Protein AF-A0A2T3ZAP6-F1 (afdb_monomer)

Nearest PDB structures (foldseek):
  1bx0-assembly1_A  TM=3.875E-01  e=1.297E+00  Spinacia oleracea
  1bx1-assembly1_A  TM=3.600E-01  e=1.385E+00  Spinacia oleracea
  2jgn-assembly2_B  TM=2.806E-01  e=5.518E-01  Homo sapiens

Structure (mmCIF, N/CA/C/O backbone):
data_AF-A0A2T3ZAP6-F1
#
_entry.id   AF-A0A2T3ZAP6-F1
#
loop_
_atom_site.group_PDB
_atom_site.id
_atom_site.type_symbol
_atom_site.label_atom_id
_atom_site.label_alt_id
_atom_site.label_comp_id
_atom_site.label_asym_id
_atom_site.label_entity_id
_atom_site.label_seq_id
_atom_site.pdbx_PDB_ins_code
_atom_site.Cartn_x
_atom_site.Cartn_y
_atom_site.Cartn_z
_atom_site.occupancy
_atom_site.B_iso_or_equiv
_atom_site.auth_seq_id
_atom_site.auth_comp_id
_atom_site.auth_asym_id
_atom_site.auth_atom_id
_atom_site.pdbx_PDB_model_num
ATOM 1 N N . MET A 1 1 ? -6.380 -21.967 -7.375 1.00 42.56 1 MET A N 1
ATOM 2 C CA . MET A 1 1 ? -5.233 -21.475 -6.579 1.00 42.56 1 MET A CA 1
ATOM 3 C C . MET A 1 1 ? -5.667 -20.201 -5.882 1.00 42.56 1 MET A C 1
ATOM 5 O O . MET A 1 1 ? -6.243 -19.358 -6.555 1.00 42.56 1 MET A O 1
ATOM 9 N N . LYS A 1 2 ? -5.440 -20.072 -4.569 1.00 54.34 2 LYS A N 1
ATOM 10 C CA . LYS A 1 2 ? -5.504 -18.763 -3.905 1.00 54.34 2 LYS A CA 1
ATOM 11 C C . LYS A 1 2 ? -4.181 -18.035 -4.169 1.00 54.34 2 LYS A C 1
ATOM 13 O O . LYS A 1 2 ? -3.149 -18.711 -4.181 1.00 54.34 2 LYS A O 1
ATOM 18 N N . PRO A 1 3 ? -4.192 -16.723 -4.438 1.00 62.53 3 PRO A N 1
ATOM 19 C CA . PRO A 1 3 ? -2.952 -15.976 -4.554 1.00 62.53 3 PRO A CA 1
ATOM 20 C C . PRO A 1 3 ? -2.243 -15.966 -3.192 1.00 62.53 3 PRO A C 1
ATOM 22 O O . PRO A 1 3 ? -2.894 -15.900 -2.154 1.00 62.53 3 PRO A O 1
ATOM 25 N N . GLU A 1 4 ? -0.912 -16.043 -3.198 1.00 71.25 4 GLU A N 1
ATOM 26 C CA . GLU A 1 4 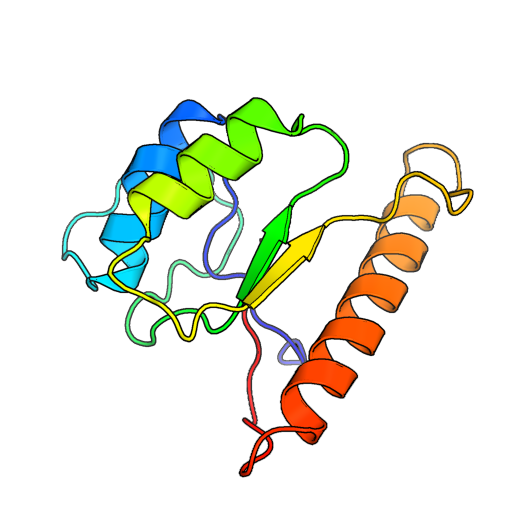? -0.096 -15.939 -1.973 1.00 71.25 4 GLU A CA 1
ATOM 27 C C . GLU A 1 4 ? -0.221 -14.560 -1.308 1.00 71.25 4 GLU A C 1
ATOM 29 O O . GLU A 1 4 ? 0.119 -14.389 -0.144 1.00 71.25 4 GLU A O 1
ATOM 34 N N . ILE A 1 5 ? -0.678 -13.568 -2.073 1.00 73.00 5 ILE A N 1
ATOM 35 C CA . ILE A 1 5 ? -0.829 -12.188 -1.647 1.00 73.00 5 ILE A CA 1
ATOM 36 C C . ILE A 1 5 ? -2.125 -11.639 -2.248 1.00 73.00 5 ILE A C 1
ATOM 38 O O . ILE A 1 5 ? -2.359 -11.776 -3.450 1.00 73.00 5 ILE A O 1
ATOM 42 N N . GLU A 1 6 ? -2.970 -11.033 -1.421 1.00 81.94 6 GLU A N 1
ATOM 43 C CA . GLU A 1 6 ? -4.296 -10.554 -1.813 1.00 81.94 6 GLU A CA 1
ATOM 44 C C . GLU A 1 6 ? -4.283 -9.038 -2.052 1.00 81.94 6 GLU A C 1
ATOM 46 O O . GLU A 1 6 ? -3.988 -8.261 -1.151 1.00 81.94 6 GLU A O 1
ATOM 51 N N . VAL A 1 7 ? -4.641 -8.592 -3.256 1.00 83.88 7 VAL A N 1
ATOM 52 C CA . VAL A 1 7 ? -4.938 -7.173 -3.514 1.00 83.88 7 VAL A CA 1
ATOM 53 C C . VAL A 1 7 ? -6.380 -6.920 -3.086 1.00 83.88 7 VAL A C 1
ATOM 55 O O . VAL A 1 7 ? -7.284 -7.512 -3.674 1.00 83.88 7 VAL A O 1
ATOM 58 N N . ILE A 1 8 ? -6.610 -6.061 -2.092 1.00 86.06 8 ILE A N 1
ATOM 59 C CA . ILE A 1 8 ? -7.976 -5.740 -1.634 1.00 86.06 8 ILE A CA 1
ATOM 60 C C . ILE A 1 8 ? -8.543 -4.497 -2.322 1.00 86.06 8 ILE A C 1
ATOM 62 O O . ILE A 1 8 ? -9.749 -4.434 -2.525 1.00 86.06 8 ILE A O 1
ATOM 66 N N . GLN A 1 9 ? -7.683 -3.555 -2.718 1.00 87.06 9 GLN A N 1
ATOM 67 C CA . GLN A 1 9 ? -8.070 -2.316 -3.385 1.00 87.06 9 GLN A CA 1
ATOM 68 C C . GLN A 1 9 ? -6.934 -1.823 -4.280 1.00 87.06 9 GLN A C 1
ATOM 70 O O . GLN A 1 9 ? -5.776 -1.836 -3.871 1.00 87.06 9 GLN A O 1
ATOM 75 N N . HIS A 1 10 ? -7.280 -1.341 -5.470 1.00 86.44 10 HIS A N 1
ATOM 76 C CA . HIS A 1 10 ? -6.394 -0.583 -6.348 1.00 86.44 10 HIS A CA 1
ATOM 77 C C . HIS A 1 10 ? -6.966 0.821 -6.558 1.00 86.44 10 HIS A C 1
ATOM 79 O O . HIS A 1 10 ? -8.158 0.961 -6.826 1.00 86.44 10 HIS A O 1
ATOM 85 N N . PHE A 1 11 ? -6.119 1.849 -6.504 1.00 83.94 11 PHE A N 1
ATOM 86 C CA . PHE A 1 11 ? -6.524 3.243 -6.713 1.00 83.94 11 PHE A CA 1
ATOM 87 C C . PHE A 1 11 ? -6.065 3.704 -8.095 1.00 83.94 11 PHE A C 1
ATOM 89 O O . PHE A 1 11 ? -4.868 3.699 -8.383 1.00 83.94 11 PHE A O 1
ATOM 96 N N . ALA A 1 12 ? -7.000 4.094 -8.961 1.00 76.00 12 ALA A N 1
ATOM 97 C CA . ALA A 1 12 ? -6.647 4.663 -10.259 1.00 76.00 12 ALA A CA 1
ATOM 98 C C . ALA A 1 12 ? -6.267 6.143 -10.118 1.00 76.00 12 ALA A C 1
ATOM 100 O O . ALA A 1 12 ? -5.317 6.600 -10.753 1.00 76.00 12 ALA A O 1
ATOM 101 N N . GLU A 1 13 ? -6.964 6.866 -9.238 1.00 81.94 13 GLU A N 1
ATOM 102 C CA . GLU A 1 13 ? -6.773 8.301 -9.022 1.00 81.94 13 GLU A CA 1
ATOM 103 C C . GLU A 1 13 ? -6.064 8.601 -7.681 1.00 81.94 13 GLU A C 1
ATOM 105 O O . GLU A 1 13 ? -6.453 8.063 -6.639 1.00 81.94 13 GLU A O 1
ATOM 110 N N . PRO A 1 14 ? -5.054 9.497 -7.637 1.00 80.44 14 PRO A N 1
ATOM 111 C CA . PRO A 1 14 ? -4.340 9.852 -6.407 1.00 80.44 14 PRO A CA 1
ATOM 112 C C . PRO A 1 14 ? -5.256 10.419 -5.327 1.00 80.44 14 PRO A C 1
ATOM 114 O O . PRO A 1 14 ? -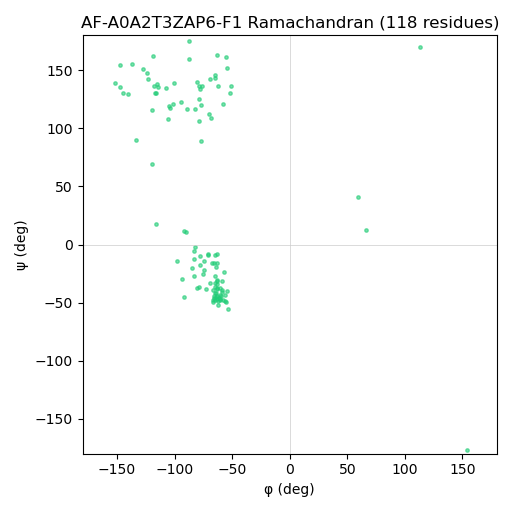5.109 10.099 -4.153 1.00 80.44 14 PRO A O 1
ATOM 117 N N . SER A 1 15 ? -6.226 11.247 -5.719 1.00 83.56 15 SER A N 1
ATOM 118 C CA . SER A 1 15 ? -7.184 11.852 -4.791 1.00 83.56 15 SER A CA 1
ATOM 119 C C . SER A 1 15 ? -8.053 10.805 -4.091 1.00 83.56 15 SER A C 1
ATOM 121 O O . SER A 1 15 ? -8.439 11.000 -2.938 1.00 83.56 15 SER A O 1
ATOM 123 N N . MET A 1 16 ? -8.324 9.677 -4.754 1.00 84.12 16 MET A N 1
ATOM 124 C CA . MET A 1 16 ? -9.057 8.563 -4.159 1.00 84.12 16 MET A CA 1
ATOM 125 C C . MET A 1 16 ? -8.199 7.831 -3.135 1.00 84.12 16 MET A C 1
ATOM 127 O O . MET A 1 16 ? -8.709 7.500 -2.069 1.00 84.12 16 MET A O 1
ATOM 131 N N . ALA A 1 17 ? -6.897 7.665 -3.389 1.00 85.44 17 ALA A N 1
ATOM 132 C CA . ALA A 1 17 ? -5.974 7.053 -2.435 1.00 85.44 17 ALA A CA 1
ATOM 133 C C . ALA A 1 17 ? -5.946 7.817 -1.095 1.00 85.44 17 ALA A C 1
ATOM 135 O O . ALA A 1 17 ? -6.133 7.204 -0.046 1.00 85.44 17 ALA A O 1
ATOM 136 N N . THR A 1 18 ? -5.826 9.150 -1.112 1.00 86.50 18 THR A N 1
ATOM 137 C CA . THR A 1 18 ? -5.808 9.976 0.116 1.00 86.50 18 THR A CA 1
ATOM 138 C C . THR A 1 18 ? -7.069 9.815 0.975 1.00 86.50 18 THR A C 1
ATOM 140 O O . THR A 1 18 ? -6.998 9.907 2.198 1.00 86.50 18 THR A O 1
ATOM 143 N N . ASN A 1 19 ? -8.225 9.558 0.358 1.00 86.94 19 ASN A N 1
ATOM 144 C CA . ASN A 1 19 ? -9.498 9.421 1.071 1.00 86.94 19 ASN A CA 1
ATOM 145 C C . ASN A 1 19 ? -9.809 7.970 1.458 1.00 86.94 19 ASN A C 1
ATOM 147 O O . ASN A 1 19 ? -10.235 7.693 2.578 1.00 86.94 19 ASN A O 1
ATOM 151 N N . GLN A 1 20 ? -9.612 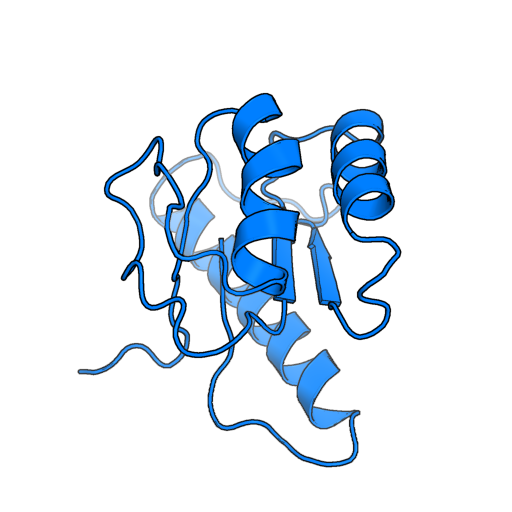7.033 0.532 1.00 87.56 20 GLN A N 1
ATOM 152 C CA . GLN A 1 20 ? -10.006 5.642 0.716 1.00 87.56 20 GLN A CA 1
ATOM 153 C C . GLN A 1 20 ? -9.014 4.867 1.579 1.00 87.56 20 GLN A C 1
ATOM 155 O O . GLN A 1 20 ? -9.454 4.036 2.365 1.00 87.56 20 GLN A O 1
ATOM 160 N N . ILE A 1 21 ? -7.703 5.124 1.480 1.00 88.94 21 ILE A N 1
ATOM 161 C CA . ILE A 1 21 ? -6.710 4.422 2.305 1.00 88.94 21 ILE A CA 1
ATOM 162 C C . ILE A 1 21 ? -7.054 4.531 3.803 1.00 88.94 21 ILE A C 1
ATOM 164 O O . ILE A 1 21 ? -7.196 3.488 4.448 1.00 88.94 21 ILE A O 1
ATOM 168 N N . PRO A 1 22 ? -7.233 5.733 4.388 1.00 89.00 22 PRO A N 1
ATOM 169 C CA . PRO A 1 22 ? -7.590 5.831 5.799 1.00 89.00 22 PRO A CA 1
ATOM 170 C C . PRO A 1 22 ? -8.972 5.237 6.110 1.00 89.00 22 PRO A C 1
ATOM 172 O O . PRO A 1 22 ? -9.134 4.647 7.176 1.00 89.00 22 PRO A O 1
ATOM 175 N N . ALA A 1 23 ? -9.949 5.323 5.200 1.00 88.75 23 ALA A N 1
ATOM 176 C CA . ALA A 1 23 ? -11.268 4.705 5.383 1.00 88.75 23 ALA A CA 1
ATOM 177 C C . ALA A 1 23 ? -11.191 3.164 5.442 1.00 88.75 23 ALA A C 1
ATOM 179 O O . ALA A 1 23 ? -11.796 2.535 6.312 1.00 88.75 23 ALA A O 1
ATOM 180 N N . ILE A 1 24 ? -10.378 2.553 4.573 1.00 88.44 24 ILE A N 1
ATOM 181 C CA . ILE A 1 24 ? -10.092 1.110 4.562 1.00 88.44 24 ILE A CA 1
ATOM 182 C C . ILE A 1 24 ? -9.421 0.692 5.872 1.00 88.44 24 ILE A C 1
ATOM 184 O O . ILE A 1 24 ? -9.836 -0.285 6.494 1.00 88.44 24 ILE A O 1
ATOM 188 N N . LEU A 1 25 ? -8.420 1.448 6.332 1.00 87.38 25 LEU A N 1
ATOM 189 C CA . LEU A 1 25 ? -7.717 1.162 7.587 1.00 87.38 25 LEU A CA 1
ATOM 190 C C . LEU A 1 25 ? -8.638 1.264 8.814 1.00 87.38 25 LEU A C 1
ATOM 192 O O . LEU A 1 25 ? -8.493 0.484 9.756 1.00 87.38 25 LEU A O 1
ATOM 196 N N . ARG A 1 26 ? -9.616 2.180 8.791 1.00 88.25 26 ARG A N 1
ATOM 197 C CA . ARG A 1 26 ? -10.651 2.322 9.833 1.00 88.25 26 ARG A CA 1
ATOM 198 C C . ARG A 1 26 ? -11.774 1.287 9.737 1.00 88.25 26 ARG A C 1
ATOM 200 O O . ARG A 1 26 ? -12.542 1.160 10.687 1.00 88.25 26 ARG A O 1
ATOM 207 N N . LYS A 1 27 ? -11.832 0.510 8.648 1.00 83.31 27 LYS A N 1
ATOM 208 C CA . LYS A 1 27 ? -12.925 -0.419 8.318 1.00 83.31 27 LYS A CA 1
ATOM 209 C C . LYS A 1 27 ? -14.277 0.285 8.180 1.00 83.31 27 LYS A C 1
ATOM 211 O O . LYS A 1 27 ? -15.302 -0.219 8.644 1.00 83.31 27 LYS A O 1
ATOM 216 N N . ASP A 1 28 ? -14.278 1.454 7.548 1.00 82.12 28 ASP A N 1
ATOM 217 C CA . ASP A 1 28 ? -15.507 2.202 7.310 1.00 82.12 28 ASP A CA 1
ATOM 218 C C . ASP A 1 28 ? -16.468 1.399 6.415 1.00 82.12 28 ASP A C 1
ATOM 220 O O . ASP A 1 28 ? -16.086 0.814 5.404 1.00 82.12 28 ASP A O 1
ATOM 224 N N . ALA A 1 29 ? -17.755 1.380 6.776 1.00 65.38 29 ALA A N 1
ATOM 225 C CA . ALA A 1 29 ? -18.762 0.527 6.134 1.00 65.38 29 ALA A CA 1
ATOM 226 C C . ALA A 1 29 ? -19.141 0.945 4.696 1.00 65.38 29 ALA A C 1
ATOM 228 O O . ALA A 1 29 ? -19.872 0.224 4.016 1.00 65.38 29 ALA A O 1
ATOM 229 N N . LYS A 1 30 ? -18.690 2.118 4.236 1.00 71.12 30 LYS A N 1
ATOM 230 C CA . LYS A 1 30 ? -18.948 2.651 2.893 1.00 71.12 30 LYS A CA 1
ATOM 231 C C . LYS A 1 30 ? -17.653 3.168 2.281 1.00 71.12 30 LYS A C 1
ATOM 233 O O . LYS A 1 30 ? -17.319 4.339 2.428 1.00 71.12 30 LYS A O 1
ATOM 238 N N . ILE A 1 31 ? -16.951 2.288 1.580 1.00 75.50 31 ILE A N 1
ATOM 239 C CA . ILE A 1 31 ? -15.810 2.653 0.743 1.00 75.50 31 ILE A CA 1
ATOM 240 C C . ILE A 1 31 ? -16.291 2.575 -0.704 1.00 75.50 31 ILE A C 1
ATOM 242 O O . ILE A 1 31 ? -16.557 1.491 -1.222 1.00 75.50 31 ILE A O 1
ATOM 246 N N . GLU A 1 32 ? -16.466 3.732 -1.340 1.00 75.25 32 GLU A N 1
ATOM 247 C CA . GLU A 1 32 ? -16.744 3.801 -2.775 1.00 75.25 32 GLU A CA 1
ATOM 248 C C . GLU A 1 32 ? -15.432 3.601 -3.530 1.00 75.25 32 GLU A C 1
ATOM 250 O O . GLU A 1 32 ? -14.576 4.485 -3.528 1.00 75.25 32 GLU A O 1
ATOM 255 N N . SER A 1 33 ? -15.268 2.422 -4.136 1.00 74.62 33 SER A N 1
ATOM 256 C CA . SER A 1 33 ? -14.111 2.118 -4.976 1.00 74.62 33 SER A CA 1
ATOM 257 C C . SER A 1 33 ? -14.246 2.787 -6.344 1.00 74.62 33 S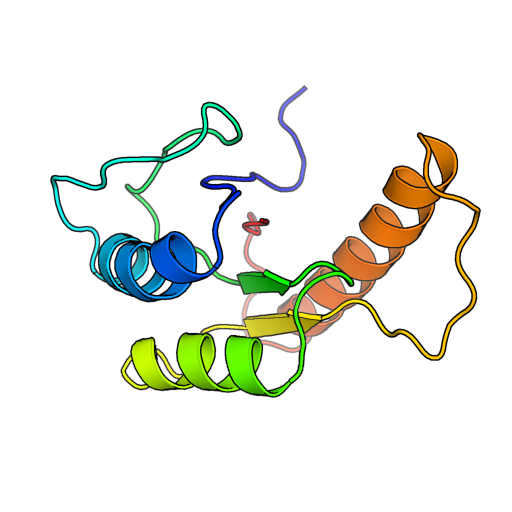ER A C 1
ATOM 259 O O . SER A 1 33 ? -15.295 2.718 -6.982 1.00 74.62 33 SER A O 1
ATOM 261 N N . ASP A 1 34 ? -13.156 3.381 -6.821 1.00 73.75 34 ASP A N 1
ATOM 262 C CA . ASP A 1 34 ? -12.998 3.911 -8.177 1.00 73.75 34 ASP A CA 1
ATOM 263 C C . ASP A 1 34 ? -12.601 2.821 -9.185 1.00 73.75 34 ASP A C 1
ATOM 265 O O . ASP A 1 34 ? -12.543 3.072 -10.390 1.00 73.75 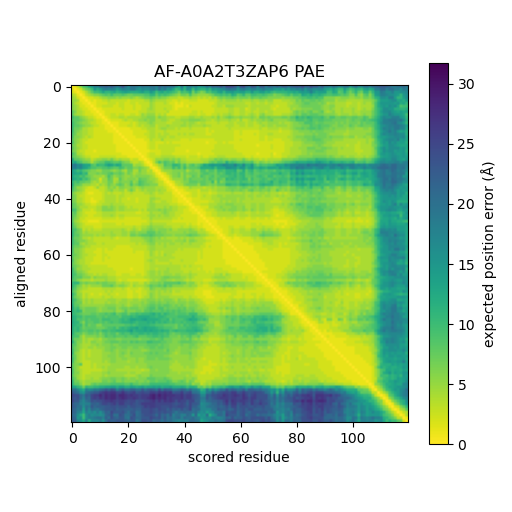34 ASP A O 1
ATOM 269 N N . THR A 1 35 ? -12.338 1.597 -8.714 1.00 76.69 35 THR A N 1
ATOM 270 C CA . THR A 1 35 ? -11.902 0.484 -9.559 1.00 76.69 35 THR A CA 1
ATOM 271 C C . THR A 1 35 ? -12.597 -0.834 -9.212 1.00 76.69 35 THR A C 1
ATOM 273 O O . THR A 1 35 ? -13.039 -1.075 -8.091 1.00 76.69 35 THR A O 1
ATOM 276 N N . PHE A 1 36 ? -12.662 -1.735 -10.193 1.00 77.25 36 PHE A N 1
ATOM 277 C CA . PHE A 1 36 ? -13.065 -3.132 -9.979 1.00 77.25 36 PHE A CA 1
ATOM 278 C C . PHE A 1 36 ? -11.861 -4.049 -9.702 1.00 77.25 36 PHE A C 1
ATOM 280 O O . PHE A 1 36 ? -11.980 -5.270 -9.785 1.00 77.25 36 PHE A O 1
ATOM 287 N N . MET A 1 37 ? -10.679 -3.474 -9.457 1.00 79.44 37 MET A N 1
ATOM 288 C CA . MET A 1 37 ? -9.443 -4.218 -9.239 1.00 79.44 37 MET A CA 1
ATOM 289 C C . MET A 1 37 ? -9.215 -4.422 -7.739 1.00 79.44 37 MET A C 1
ATOM 291 O O . MET A 1 37 ? -9.116 -3.465 -6.977 1.00 79.44 37 MET A O 1
ATOM 295 N N . GLY A 1 38 ? -9.092 -5.687 -7.339 1.00 82.50 38 GLY A N 1
ATOM 296 C CA . GLY A 1 38 ? -8.975 -6.100 -5.942 1.00 82.50 38 GLY A CA 1
ATOM 297 C C . GLY A 1 38 ? -10.191 -6.901 -5.478 1.00 82.50 38 GLY A C 1
ATOM 298 O O . GLY A 1 38 ? -11.179 -7.031 -6.200 1.00 82.50 38 GLY A O 1
ATOM 299 N N . THR A 1 39 ? -10.102 -7.503 -4.295 1.00 84.25 39 THR A N 1
ATOM 300 C CA . THR A 1 39 ? -11.179 -8.339 -3.743 1.00 84.25 39 THR A CA 1
ATOM 301 C C . THR A 1 39 ? -12.254 -7.541 -3.012 1.00 84.25 39 THR A C 1
ATOM 303 O O . THR A 1 39 ? -13.360 -8.051 -2.840 1.00 84.25 39 THR A O 1
ATOM 306 N N . GLY A 1 40 ? -11.956 -6.312 -2.576 1.00 84.88 40 GLY A N 1
ATOM 307 C CA . GLY A 1 40 ? -12.846 -5.507 -1.739 1.00 84.88 40 GLY A CA 1
ATOM 308 C C . GLY A 1 40 ? -13.081 -6.088 -0.339 1.00 84.88 40 GLY A C 1
ATOM 309 O O . GLY A 1 40 ? -14.001 -5.654 0.353 1.00 84.88 40 GLY A O 1
ATOM 310 N N . ASP A 1 41 ? -12.294 -7.083 0.091 1.00 84.44 41 ASP A N 1
ATOM 311 C CA . ASP A 1 41 ? -12.391 -7.650 1.439 1.00 84.44 41 ASP A CA 1
ATOM 312 C C . ASP A 1 41 ? -11.726 -6.721 2.467 1.00 84.44 41 ASP A C 1
ATOM 314 O O . ASP A 1 41 ? -10.546 -6.850 2.789 1.00 84.44 41 ASP A O 1
ATOM 318 N N . TYR A 1 42 ? -12.510 -5.788 3.011 1.00 85.94 42 TYR A N 1
ATOM 319 C CA . TYR A 1 42 ? -12.079 -4.868 4.073 1.00 85.94 42 TYR A CA 1
ATOM 320 C C . TYR A 1 42 ? -12.323 -5.405 5.491 1.00 85.94 42 TYR A C 1
ATOM 322 O O . TYR A 1 42 ? -12.204 -4.670 6.473 1.00 85.94 42 TYR A O 1
ATOM 330 N N . THR A 1 43 ? -12.676 -6.689 5.643 1.00 82.31 43 THR A N 1
ATOM 331 C CA . THR A 1 43 ? -12.904 -7.280 6.976 1.00 82.31 43 THR A CA 1
ATOM 332 C C . THR A 1 43 ? -11.619 -7.317 7.812 1.00 82.31 43 THR A C 1
ATOM 334 O O . THR A 1 43 ? -11.650 -7.232 9.051 1.00 82.31 43 THR A O 1
ATOM 337 N N . ARG A 1 44 ? -10.468 -7.374 7.133 1.00 81.69 44 ARG A N 1
ATOM 338 C CA . ARG A 1 44 ? -9.115 -7.345 7.692 1.00 81.69 44 ARG A CA 1
ATOM 339 C C . ARG A 1 44 ? -8.389 -6.078 7.222 1.00 81.69 44 ARG A C 1
ATOM 341 O O . ARG A 1 44 ? -8.518 -5.716 6.056 1.00 81.69 44 ARG A O 1
ATOM 348 N N . PRO A 1 45 ? -7.643 -5.390 8.104 1.00 77.81 45 PRO A N 1
ATOM 349 C CA . PRO A 1 45 ? -6.873 -4.226 7.690 1.00 77.81 45 PRO A CA 1
ATOM 350 C C . PRO A 1 45 ? -5.701 -4.663 6.791 1.00 77.81 45 PRO A C 1
ATOM 352 O O . PRO A 1 45 ? -5.083 -5.697 7.068 1.00 77.81 45 PRO A O 1
ATOM 355 N N . PRO A 1 46 ? -5.357 -3.893 5.745 1.00 85.56 46 PRO A N 1
ATOM 356 C CA . PRO A 1 46 ? -4.154 -4.152 4.969 1.00 85.56 46 PRO A CA 1
ATOM 357 C C . PRO A 1 46 ? -2.905 -3.952 5.835 1.00 85.56 46 PRO A C 1
ATOM 359 O O . PRO A 1 46 ? -2.862 -3.072 6.693 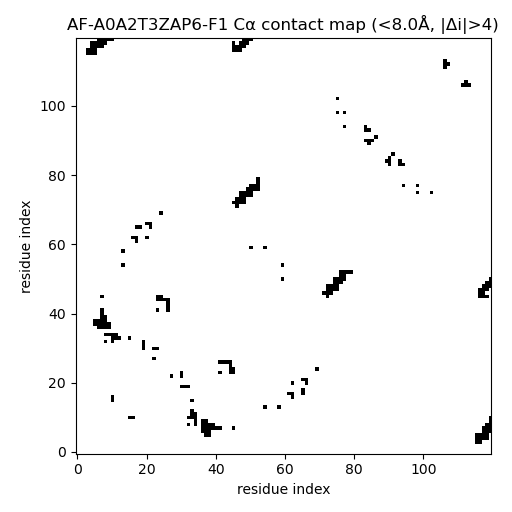1.00 85.56 46 PRO A O 1
ATOM 362 N N . ILE A 1 47 ? -1.868 -4.752 5.584 1.00 83.62 47 ILE A N 1
ATOM 363 C CA . ILE A 1 47 ? -0.596 -4.666 6.324 1.00 83.62 47 ILE A CA 1
ATOM 364 C C . ILE A 1 47 ? 0.479 -3.856 5.591 1.00 83.62 47 ILE A C 1
ATOM 366 O O . ILE A 1 47 ? 1.488 -3.475 6.183 1.00 83.62 47 ILE A O 1
ATOM 370 N N . ALA A 1 48 ? 0.266 -3.584 4.304 1.00 88.00 48 ALA A N 1
ATOM 371 C CA . ALA A 1 48 ? 1.164 -2.789 3.491 1.00 88.00 48 ALA A CA 1
ATOM 372 C C . ALA A 1 48 ? 0.393 -1.990 2.436 1.00 88.00 48 ALA A C 1
ATOM 374 O O . ALA A 1 48 ? -0.681 -2.395 1.992 1.00 88.00 48 ALA A O 1
ATOM 375 N N . ILE A 1 49 ? 0.985 -0.876 2.019 1.00 88.75 49 ILE A N 1
ATOM 376 C CA . ILE A 1 49 ? 0.601 -0.114 0.836 1.00 88.75 49 ILE A CA 1
ATOM 377 C C . ILE A 1 49 ? 1.764 -0.150 -0.133 1.00 88.75 49 ILE A C 1
ATOM 379 O O . ILE A 1 49 ? 2.913 0.143 0.216 1.00 88.75 49 ILE A O 1
ATOM 383 N N . LEU A 1 50 ? 1.441 -0.495 -1.371 1.00 86.56 50 LEU A N 1
ATOM 384 C CA . LEU A 1 50 ? 2.372 -0.418 -2.473 1.00 86.56 50 LEU A CA 1
ATOM 385 C C . LEU A 1 50 ? 2.107 0.828 -3.293 1.00 86.56 50 LEU A C 1
ATOM 387 O O . LEU A 1 50 ? 0.969 1.166 -3.605 1.00 86.56 50 LEU A O 1
ATOM 391 N N . VAL A 1 51 ? 3.187 1.474 -3.698 1.00 85.88 51 VAL A N 1
ATOM 392 C CA . VAL A 1 51 ? 3.120 2.653 -4.541 1.00 85.88 51 VAL A CA 1
ATOM 393 C C . VAL A 1 51 ? 3.857 2.384 -5.845 1.00 85.88 51 VAL A C 1
ATOM 395 O O . VAL A 1 51 ? 5.080 2.188 -5.877 1.00 85.88 51 VAL A O 1
ATOM 398 N N . GLY A 1 52 ? 3.093 2.401 -6.937 1.00 78.12 52 GLY A N 1
ATOM 399 C CA . GLY A 1 52 ? 3.617 2.303 -8.293 1.00 78.12 52 GLY A CA 1
ATOM 400 C C . GLY A 1 52 ? 4.525 3.479 -8.664 1.00 78.12 52 GLY A C 1
ATOM 401 O O . GLY A 1 52 ? 4.511 4.545 -8.049 1.00 78.12 52 GLY A O 1
ATOM 402 N N . SER A 1 53 ? 5.318 3.309 -9.722 1.00 77.25 53 SER A N 1
ATOM 403 C CA . SER A 1 53 ? 6.303 4.314 -10.151 1.00 77.25 53 SER A CA 1
ATOM 404 C C . SER A 1 53 ? 5.692 5.647 -10.596 1.00 77.25 53 SER A C 1
ATOM 406 O O . SER A 1 53 ? 6.422 6.633 -10.708 1.00 77.25 53 SER A O 1
ATOM 408 N N . TRP A 1 54 ? 4.386 5.681 -10.860 1.00 77.81 54 TRP A N 1
ATOM 409 C CA . TRP A 1 54 ? 3.696 6.851 -11.386 1.00 77.81 54 TRP A CA 1
ATOM 410 C C . TRP A 1 54 ? 3.475 7.948 -10.332 1.00 77.81 54 TRP A C 1
ATOM 412 O O . TRP A 1 54 ? 3.465 9.124 -10.683 1.00 77.81 54 TRP A O 1
ATOM 422 N N . TYR A 1 55 ? 3.416 7.592 -9.044 1.00 81.50 55 TYR A N 1
ATOM 423 C CA . TYR A 1 55 ? 3.280 8.564 -7.961 1.00 81.50 55 TYR A CA 1
ATOM 424 C C . TYR A 1 55 ? 4.620 9.249 -7.634 1.00 81.50 55 TYR A C 1
ATOM 426 O O . TYR A 1 55 ? 5.696 8.622 -7.552 1.00 81.50 55 TYR A O 1
ATOM 434 N N . ASN A 1 56 ? 4.559 10.567 -7.450 1.00 86.56 56 ASN A N 1
ATOM 435 C CA . ASN A 1 56 ? 5.692 11.389 -7.028 1.00 86.56 56 ASN A CA 1
ATOM 436 C C . ASN A 1 56 ? 5.805 11.434 -5.489 1.00 86.56 56 ASN A C 1
ATOM 438 O O . ASN A 1 56 ? 4.993 10.852 -4.774 1.00 86.56 56 ASN A O 1
ATOM 442 N N . ASP A 1 57 ? 6.854 12.076 -4.982 1.00 87.50 57 ASP A N 1
ATO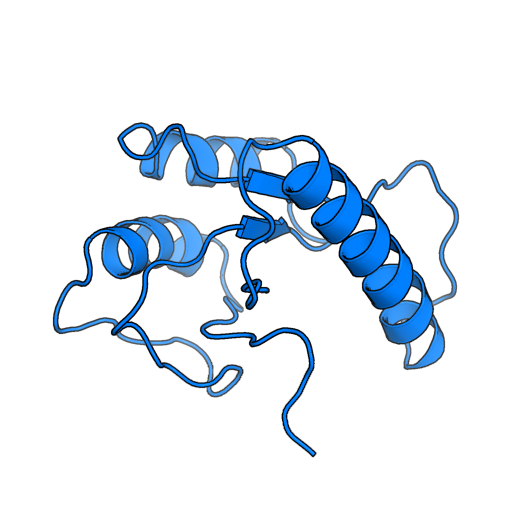M 443 C CA . ASP A 1 57 ? 7.175 12.076 -3.548 1.00 87.50 57 ASP A CA 1
ATOM 444 C C . ASP A 1 57 ? 6.161 12.881 -2.725 1.00 87.50 57 ASP A C 1
ATOM 446 O O . ASP A 1 57 ? 5.861 12.515 -1.592 1.00 87.50 57 ASP A O 1
ATOM 450 N N . GLU A 1 58 ? 5.612 13.946 -3.309 1.00 90.69 58 GLU A N 1
ATOM 451 C CA . GLU A 1 58 ? 4.603 14.803 -2.685 1.00 90.69 58 GLU A CA 1
ATOM 452 C C . GLU A 1 58 ? 3.288 14.044 -2.482 1.00 90.69 58 GLU A C 1
ATOM 454 O O . GLU A 1 58 ? 2.812 13.945 -1.356 1.00 90.69 58 GLU A O 1
ATOM 459 N N . MET A 1 59 ? 2.787 13.377 -3.527 1.00 88.62 59 MET A N 1
ATOM 460 C CA . MET A 1 59 ? 1.596 12.524 -3.447 1.00 88.62 59 MET A CA 1
ATOM 461 C C . MET A 1 59 ? 1.756 11.432 -2.385 1.00 88.62 59 MET A C 1
ATOM 463 O O . MET A 1 59 ? 0.852 11.187 -1.595 1.00 88.62 59 MET A O 1
ATOM 467 N N . ILE A 1 60 ? 2.926 10.787 -2.327 1.00 88.12 60 ILE A N 1
ATOM 468 C CA . ILE A 1 60 ? 3.197 9.743 -1.327 1.00 88.12 60 ILE A CA 1
ATOM 469 C C . ILE A 1 60 ? 3.170 10.317 0.085 1.00 88.12 60 ILE A C 1
ATOM 471 O O . ILE A 1 60 ? 2.616 9.695 0.990 1.00 88.12 60 ILE A O 1
ATOM 475 N N . LYS A 1 61 ? 3.755 11.500 0.278 1.00 90.75 61 LYS A N 1
ATOM 476 C CA . LYS A 1 61 ? 3.749 12.181 1.569 1.00 90.75 61 LYS A CA 1
ATOM 477 C C . LYS A 1 61 ? 2.330 12.551 2.000 1.00 90.75 61 LYS A C 1
ATOM 479 O O . LYS A 1 61 ? 2.018 12.415 3.184 1.00 90.75 61 LYS A O 1
ATOM 484 N N . ASP A 1 62 ? 1.475 12.960 1.069 1.00 90.62 62 ASP A N 1
ATOM 485 C CA . ASP A 1 62 ? 0.066 13.239 1.349 1.00 90.62 62 ASP A CA 1
ATOM 486 C C . ASP A 1 62 ? -0.666 11.969 1.791 1.00 90.62 62 ASP A C 1
ATOM 488 O O . ASP A 1 62 ? -1.355 11.976 2.815 1.00 90.62 62 ASP A O 1
ATOM 492 N N . PHE A 1 63 ? -0.442 10.847 1.096 1.00 89.50 63 PHE A N 1
ATOM 493 C CA . PHE A 1 63 ? -1.025 9.562 1.485 1.00 89.50 63 PHE A CA 1
ATOM 494 C C . PHE A 1 63 ? -0.556 9.144 2.883 1.00 89.50 63 PHE A C 1
ATOM 496 O O . PHE A 1 63 ? -1.377 8.830 3.741 1.00 89.50 63 PHE A O 1
ATOM 503 N N . GLN A 1 64 ? 0.749 9.216 3.153 1.00 90.00 64 GLN A N 1
ATOM 504 C CA . GLN A 1 64 ? 1.319 8.882 4.460 1.00 90.00 64 GLN A CA 1
ATOM 505 C C . GLN A 1 64 ? 0.751 9.766 5.573 1.00 90.00 64 GLN A C 1
ATOM 507 O O . GLN A 1 64 ? 0.354 9.253 6.621 1.00 90.00 64 GLN A O 1
ATOM 512 N N . SER A 1 65 ? 0.645 11.074 5.326 1.00 91.62 65 SER A N 1
ATOM 513 C CA . SER A 1 65 ? 0.090 12.039 6.280 1.00 91.62 65 SER A CA 1
ATOM 514 C C . SER A 1 65 ? -1.381 11.755 6.586 1.00 91.62 65 SER A C 1
ATOM 516 O O . SER A 1 65 ? -1.784 11.837 7.741 1.00 91.62 65 SER A O 1
ATOM 518 N N . SER A 1 66 ? -2.172 11.338 5.589 1.00 89.44 66 SER A N 1
ATOM 519 C CA . SER A 1 66 ? -3.577 10.941 5.789 1.00 89.44 66 SER A CA 1
ATOM 520 C C . SER A 1 66 ? -3.747 9.679 6.651 1.00 89.44 66 SER A C 1
ATOM 522 O O . SER A 1 66 ? -4.833 9.415 7.166 1.00 89.44 66 SER A O 1
ATOM 524 N N . THR A 1 67 ? -2.665 8.919 6.840 1.00 89.75 67 THR A N 1
ATOM 525 C CA . THR A 1 67 ? -2.626 7.656 7.592 1.00 89.75 67 THR A CA 1
ATOM 526 C C . THR A 1 67 ? -1.745 7.710 8.839 1.00 89.75 67 THR A C 1
ATOM 528 O O . THR A 1 67 ? -1.368 6.662 9.359 1.00 89.75 67 THR A O 1
ATOM 531 N N . SER A 1 68 ? -1.405 8.901 9.345 1.00 88.69 68 SER A N 1
ATOM 532 C CA . SER A 1 68 ? -0.497 9.059 10.494 1.00 88.69 68 SER A CA 1
ATOM 533 C C . SER A 1 68 ? -0.945 8.317 11.759 1.00 88.69 68 SER A C 1
ATOM 535 O O . SER A 1 68 ? -0.112 7.966 12.592 1.00 88.69 68 SER A O 1
ATOM 537 N N . ASP A 1 69 ? -2.245 8.040 11.882 1.00 89.69 69 ASP A N 1
ATOM 538 C CA . ASP A 1 69 ? -2.842 7.278 12.985 1.00 89.69 69 ASP A CA 1
ATOM 539 C C . ASP A 1 69 ? -2.500 5.771 12.939 1.00 89.69 69 ASP A C 1
ATOM 541 O O . ASP A 1 69 ? -2.798 5.039 13.882 1.00 89.69 69 ASP A O 1
ATOM 545 N N . PHE A 1 70 ? -1.870 5.293 11.856 1.00 86.25 70 PHE A N 1
ATOM 546 C CA . PHE A 1 70 ? -1.569 3.882 11.592 1.00 86.25 70 PHE A CA 1
ATOM 547 C C . PHE A 1 70 ? -0.054 3.634 11.447 1.00 86.25 70 PHE A C 1
ATOM 549 O O . PHE A 1 70 ? 0.429 3.309 10.360 1.00 86.25 70 PHE A O 1
ATOM 556 N N . PRO A 1 71 ? 0.733 3.744 12.534 1.00 80.19 71 PRO A N 1
ATOM 557 C CA . PRO A 1 71 ? 2.199 3.684 12.476 1.00 80.19 71 PRO A CA 1
ATOM 558 C C . PRO A 1 71 ? 2.765 2.307 12.093 1.00 80.19 71 PRO A C 1
ATOM 560 O O . PRO A 1 71 ? 3.934 2.207 11.732 1.00 80.19 71 PRO A O 1
ATOM 563 N N . SER A 1 72 ? 1.963 1.241 12.169 1.00 81.81 72 SER A N 1
ATOM 564 C CA . SER A 1 72 ? 2.360 -0.120 11.782 1.00 81.81 72 SER A CA 1
ATOM 565 C C . SER A 1 72 ? 2.248 -0.391 10.278 1.00 81.81 72 SER A C 1
ATOM 567 O O . SER A 1 72 ? 2.541 -1.501 9.838 1.00 81.81 72 SER A O 1
ATOM 569 N N . LEU A 1 73 ? 1.778 0.579 9.492 1.00 84.56 73 LEU A N 1
ATOM 570 C CA . LEU A 1 73 ? 1.534 0.405 8.068 1.00 84.56 73 LEU A CA 1
ATOM 571 C C . LEU A 1 73 ? 2.841 0.436 7.274 1.00 84.56 73 LEU A C 1
ATOM 573 O O . LEU A 1 73 ? 3.562 1.435 7.270 1.00 84.56 73 LEU A O 1
ATOM 577 N N . LEU A 1 74 ? 3.142 -0.655 6.568 1.00 88.69 74 LEU A N 1
ATOM 578 C CA . LEU A 1 74 ? 4.333 -0.730 5.728 1.00 88.69 74 LEU A CA 1
ATOM 579 C C . LEU A 1 74 ? 4.104 -0.001 4.404 1.00 88.69 74 LEU A C 1
ATOM 581 O O . LEU A 1 74 ? 3.194 -0.335 3.650 1.00 88.69 74 LEU A O 1
ATOM 585 N N . TRP A 1 75 ? 4.975 0.949 4.079 1.00 86.88 75 TRP A N 1
ATOM 586 C CA . TRP A 1 75 ? 4.965 1.639 2.791 1.00 86.88 75 TRP A CA 1
ATOM 587 C C . TRP A 1 75 ? 6.092 1.112 1.914 1.00 86.88 75 TRP A C 1
ATOM 589 O O . TRP A 1 75 ? 7.268 1.262 2.246 1.00 86.88 75 TRP A O 1
ATOM 599 N N . LEU A 1 76 ? 5.743 0.517 0.775 1.00 87.31 76 LEU A N 1
ATOM 600 C CA . LEU A 1 76 ? 6.712 0.095 -0.229 1.00 87.31 76 LEU A CA 1
ATOM 601 C C . LEU A 1 76 ? 6.522 0.904 -1.501 1.00 87.31 76 LEU A C 1
ATOM 603 O O . LEU A 1 76 ? 5.416 1.073 -2.006 1.00 87.31 76 LEU A O 1
ATOM 607 N N . ARG A 1 77 ? 7.637 1.354 -2.063 1.00 84.00 77 ARG A N 1
ATOM 608 C CA . ARG A 1 77 ? 7.671 2.065 -3.334 1.00 84.00 77 ARG A CA 1
ATOM 609 C C . ARG A 1 77 ? 8.583 1.333 -4.297 1.00 84.00 77 ARG A C 1
ATOM 611 O O . ARG A 1 77 ? 9.634 0.835 -3.898 1.00 84.00 77 ARG A O 1
ATOM 618 N N . VAL A 1 78 ? 8.205 1.308 -5.574 1.00 81.81 78 VAL A N 1
ATOM 619 C CA . VAL A 1 78 ? 9.115 0.849 -6.628 1.00 81.81 78 VAL A CA 1
ATOM 620 C C . VAL A 1 78 ? 10.378 1.709 -6.618 1.00 81.81 78 VAL A C 1
ATOM 622 O O . VAL A 1 78 ? 10.309 2.923 -6.822 1.00 81.81 78 VAL A O 1
ATOM 625 N N . ASP A 1 79 ? 11.526 1.067 -6.416 1.00 82.00 79 ASP A N 1
ATOM 626 C CA . ASP A 1 79 ? 12.826 1.718 -6.515 1.00 82.00 79 ASP A CA 1
ATOM 627 C C . ASP A 1 79 ? 13.108 2.104 -7.974 1.00 82.00 79 ASP A C 1
ATOM 629 O O . ASP A 1 79 ? 13.343 1.250 -8.834 1.00 82.00 79 ASP A O 1
ATOM 633 N N . LYS A 1 80 ? 13.060 3.412 -8.249 1.00 77.88 80 LYS A N 1
ATOM 634 C CA . LYS A 1 80 ? 13.278 3.980 -9.584 1.00 77.88 80 LYS A CA 1
ATOM 635 C C . LYS A 1 80 ? 14.755 3.969 -9.999 1.00 77.88 80 LYS A C 1
ATOM 637 O O . LYS A 1 80 ? 15.028 4.147 -11.182 1.00 77.88 80 LYS A O 1
ATOM 642 N N . ALA A 1 81 ? 15.695 3.752 -9.073 1.00 83.50 81 ALA A N 1
ATOM 643 C CA . ALA A 1 81 ? 17.115 3.613 -9.396 1.00 83.50 81 ALA A CA 1
ATOM 644 C C . ALA A 1 81 ? 17.432 2.250 -10.033 1.00 83.50 81 ALA A C 1
ATOM 646 O O . ALA A 1 81 ? 18.428 2.106 -10.744 1.00 83.50 81 ALA A O 1
ATOM 647 N N . ILE A 1 82 ? 16.575 1.245 -9.819 1.00 82.44 82 ILE A N 1
ATOM 648 C CA . ILE A 1 82 ? 16.745 -0.082 -10.404 1.00 82.44 82 ILE A CA 1
ATOM 649 C C . ILE A 1 82 ? 16.049 -0.132 -11.763 1.00 82.44 82 ILE A C 1
ATOM 651 O O . ILE A 1 82 ? 14.820 -0.069 -11.866 1.00 82.44 82 ILE A O 1
ATOM 655 N N . SER A 1 83 ? 16.845 -0.342 -12.814 1.00 82.81 83 SER A N 1
ATOM 656 C CA . SER A 1 83 ? 16.329 -0.536 -14.169 1.00 82.81 83 SER A CA 1
ATOM 657 C C . SER A 1 83 ? 15.232 -1.608 -14.204 1.00 82.81 83 SER A C 1
ATOM 659 O O . SER A 1 83 ? 15.310 -2.667 -13.556 1.00 82.81 83 SER A O 1
ATOM 661 N N . SER A 1 84 ? 14.176 -1.302 -14.947 1.00 80.75 84 SER A N 1
ATOM 662 C CA . SER A 1 84 ? 13.018 -2.165 -15.140 1.00 80.75 84 SER A CA 1
ATOM 663 C C . SER A 1 84 ? 12.761 -2.330 -16.639 1.00 80.75 84 SER A C 1
ATOM 665 O O . SER A 1 84 ? 13.094 -1.427 -17.409 1.00 80.75 84 SER A O 1
ATOM 667 N N . PRO A 1 85 ? 12.193 -3.469 -17.077 1.00 83.12 85 PRO A N 1
ATOM 668 C CA . PRO A 1 85 ? 11.802 -3.648 -18.473 1.00 83.12 85 PRO A CA 1
ATOM 669 C C . PRO A 1 85 ? 10.845 -2.538 -18.947 1.00 83.12 85 PRO A C 1
ATOM 671 O O . PRO A 1 85 ? 10.198 -1.901 -18.115 1.00 83.12 85 PRO A O 1
ATOM 674 N N . PRO A 1 86 ? 10.685 -2.325 -20.263 1.00 85.06 86 PRO A N 1
ATOM 675 C CA . PRO A 1 86 ? 9.604 -1.491 -20.781 1.00 85.06 86 PRO A CA 1
ATOM 676 C C . PRO A 1 86 ? 8.238 -1.961 -20.268 1.00 85.06 86 PRO A C 1
ATOM 678 O O . PRO A 1 86 ? 8.048 -3.152 -20.006 1.00 85.06 86 PRO A O 1
ATOM 681 N N . LEU A 1 87 ? 7.285 -1.030 -20.158 1.00 78.69 87 LEU A N 1
ATOM 682 C CA . LEU A 1 87 ? 5.922 -1.331 -19.718 1.00 78.69 87 LEU A CA 1
ATOM 683 C C . LEU A 1 87 ? 5.322 -2.482 -20.538 1.00 78.69 87 LEU A C 1
ATOM 685 O O . LEU A 1 87 ? 5.375 -2.490 -21.767 1.00 78.69 87 LEU A O 1
ATOM 689 N N . GLY A 1 88 ? 4.767 -3.466 -19.837 1.00 77.25 88 GLY A N 1
ATOM 690 C CA . GLY A 1 88 ? 4.237 -4.694 -20.416 1.00 77.25 88 GLY A CA 1
ATOM 691 C C . GLY A 1 88 ? 4.256 -5.844 -19.405 1.00 77.25 88 GLY A C 1
ATOM 692 O O . GLY A 1 88 ? 4.671 -5.654 -18.260 1.00 77.25 88 GLY A O 1
ATOM 693 N N . PRO A 1 89 ? 3.855 -7.061 -19.807 1.00 78.50 89 PRO A N 1
ATOM 694 C CA . PRO A 1 89 ? 3.762 -8.203 -18.894 1.00 78.50 89 PRO A CA 1
ATOM 695 C C . PRO A 1 89 ? 5.067 -8.486 -18.136 1.00 78.50 89 PRO A C 1
ATOM 697 O O . PRO A 1 89 ? 5.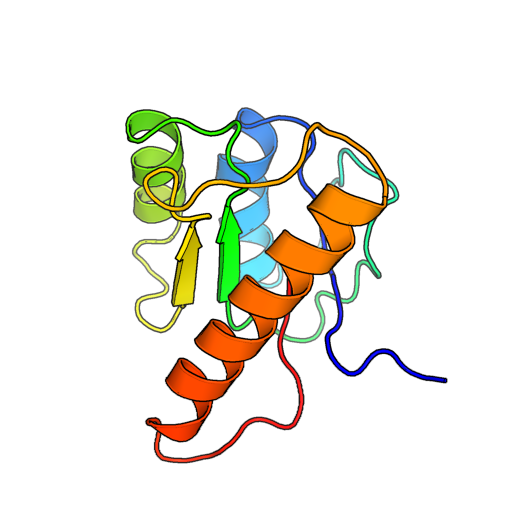058 -8.746 -16.933 1.00 78.50 89 PRO A O 1
ATOM 700 N N . GLN A 1 90 ? 6.208 -8.360 -18.820 1.00 82.38 90 GLN A N 1
ATOM 701 C CA . GLN A 1 90 ? 7.527 -8.584 -18.230 1.00 82.38 90 GLN A CA 1
ATOM 702 C C . GLN A 1 90 ? 7.864 -7.566 -17.132 1.00 82.38 90 GLN A C 1
ATOM 704 O O . GLN A 1 90 ? 8.481 -7.934 -16.131 1.00 82.38 90 GLN A O 1
ATOM 709 N N . TYR A 1 91 ? 7.444 -6.306 -17.295 1.00 80.81 91 TYR A N 1
ATOM 710 C CA . TYR A 1 91 ? 7.612 -5.269 -16.279 1.00 80.81 91 TYR A CA 1
ATOM 711 C C . TYR A 1 91 ? 6.851 -5.637 -15.006 1.00 80.81 91 TYR A C 1
ATOM 713 O O . TYR A 1 91 ? 7.458 -5.713 -13.938 1.00 80.81 91 TYR A O 1
ATOM 7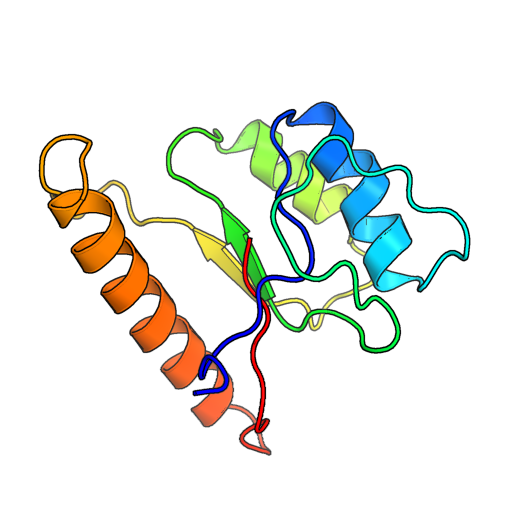21 N N . SER A 1 92 ? 5.563 -5.968 -15.128 1.00 76.44 92 SER A N 1
ATOM 722 C CA . SER A 1 92 ? 4.723 -6.326 -13.981 1.00 76.44 92 SER A CA 1
ATOM 723 C C . SER A 1 92 ? 5.244 -7.563 -13.245 1.00 76.44 92 SER A C 1
ATOM 725 O O . SER A 1 92 ? 5.236 -7.596 -12.018 1.00 76.44 92 SER A O 1
ATOM 727 N N . ILE A 1 93 ? 5.779 -8.556 -13.968 1.00 80.19 93 ILE A N 1
ATOM 728 C CA . ILE A 1 93 ? 6.403 -9.743 -13.361 1.00 80.19 93 ILE A CA 1
ATOM 729 C C . ILE A 1 93 ? 7.656 -9.367 -12.560 1.00 80.19 93 ILE A C 1
ATOM 731 O O . ILE A 1 93 ? 7.825 -9.821 -11.428 1.00 80.19 93 ILE A O 1
ATOM 735 N N . VAL A 1 94 ? 8.556 -8.562 -13.134 1.00 83.75 94 VAL A N 1
ATOM 736 C CA . VAL A 1 94 ? 9.816 -8.182 -12.474 1.00 83.75 94 VAL A CA 1
ATOM 737 C C . VAL A 1 94 ? 9.552 -7.303 -11.254 1.00 83.75 94 VAL A C 1
ATOM 739 O O . VAL A 1 94 ? 10.083 -7.577 -10.177 1.00 83.75 94 VAL A O 1
ATOM 742 N N . VAL A 1 95 ? 8.712 -6.279 -11.403 1.00 82.06 95 VAL A N 1
ATOM 743 C CA . VAL A 1 95 ? 8.363 -5.360 -10.315 1.00 82.06 95 VAL A CA 1
ATOM 744 C C . VAL A 1 95 ? 7.588 -6.091 -9.220 1.00 82.06 95 VAL A C 1
ATOM 746 O O . VAL A 1 95 ? 7.966 -6.001 -8.054 1.00 82.06 95 VAL A O 1
ATOM 749 N N . GLY A 1 96 ? 6.594 -6.907 -9.586 1.00 81.12 96 GLY A N 1
ATOM 750 C CA . GLY A 1 96 ? 5.827 -7.713 -8.635 1.00 81.12 96 GLY A CA 1
ATOM 751 C C . GLY A 1 96 ? 6.703 -8.674 -7.827 1.00 81.12 96 GLY A C 1
ATOM 752 O O . GLY A 1 96 ? 6.544 -8.777 -6.613 1.00 81.12 96 GLY A O 1
ATOM 753 N N . ARG A 1 97 ? 7.698 -9.320 -8.457 1.00 84.56 97 ARG A N 1
ATOM 754 C CA . ARG A 1 97 ? 8.669 -10.177 -7.748 1.00 84.56 97 ARG A CA 1
ATOM 755 C C . ARG A 1 97 ? 9.520 -9.402 -6.744 1.00 84.56 97 ARG A C 1
ATOM 757 O O . ARG A 1 97 ? 9.710 -9.887 -5.633 1.00 84.56 97 ARG A O 1
ATOM 764 N N . ARG A 1 98 ? 10.028 -8.222 -7.117 1.00 85.94 98 ARG A N 1
ATOM 765 C CA . ARG A 1 98 ? 10.852 -7.380 -6.228 1.00 85.94 98 ARG A CA 1
ATOM 766 C C . ARG A 1 98 ? 10.056 -6.920 -5.013 1.00 85.94 98 ARG A C 1
ATOM 768 O O . ARG A 1 98 ? 10.529 -7.054 -3.889 1.00 85.94 98 ARG A O 1
ATOM 775 N N . ILE A 1 99 ? 8.841 -6.431 -5.248 1.00 82.31 99 ILE A N 1
ATOM 776 C CA . ILE A 1 99 ? 7.951 -5.977 -4.183 1.00 82.31 99 ILE A CA 1
ATOM 777 C C . ILE A 1 99 ? 7.602 -7.137 -3.251 1.00 82.31 99 ILE A C 1
ATOM 779 O O . ILE A 1 99 ? 7.768 -7.003 -2.044 1.00 82.31 99 ILE A O 1
ATOM 783 N N . LYS A 1 100 ? 7.201 -8.291 -3.800 1.00 81.88 100 LYS A N 1
ATOM 784 C CA . LYS A 1 100 ? 6.916 -9.496 -3.013 1.00 81.88 100 LYS A CA 1
ATOM 785 C C . LYS A 1 100 ? 8.104 -9.898 -2.141 1.00 81.88 100 LYS A C 1
ATOM 787 O O . LYS A 1 100 ? 7.927 -10.129 -0.952 1.00 81.88 100 LYS A O 1
ATOM 792 N N . ALA A 1 101 ? 9.304 -9.970 -2.715 1.00 85.12 101 ALA A N 1
ATOM 793 C CA . ALA A 1 101 ? 10.502 -10.344 -1.971 1.00 85.12 101 ALA A CA 1
ATOM 794 C C . ALA A 1 101 ? 10.781 -9.367 -0.820 1.00 85.12 101 ALA A C 1
ATOM 796 O O . ALA A 1 101 ? 10.994 -9.803 0.309 1.00 85.12 101 ALA A O 1
ATOM 797 N N . LYS A 1 102 ? 10.714 -8.055 -1.086 1.00 85.56 102 LYS A N 1
ATOM 798 C CA . LYS A 1 102 ? 10.981 -7.039 -0.062 1.00 85.56 102 LYS A CA 1
ATOM 799 C C . LYS A 1 102 ? 9.936 -7.041 1.047 1.00 85.56 102 LYS A C 1
ATOM 801 O O . LYS A 1 102 ? 10.254 -6.871 2.216 1.00 85.56 102 LYS A O 1
ATOM 806 N N . LEU A 1 103 ? 8.685 -7.235 0.672 1.00 82.81 103 LEU A N 1
ATOM 807 C CA . LEU A 1 103 ? 7.577 -7.291 1.599 1.00 82.81 103 LEU A CA 1
ATOM 808 C C . LEU A 1 103 ? 7.673 -8.506 2.525 1.00 82.81 103 LEU A C 1
ATOM 810 O O . LEU A 1 103 ? 7.537 -8.356 3.732 1.00 82.81 103 LEU A O 1
ATOM 814 N N . LEU A 1 104 ? 7.993 -9.683 1.983 1.00 82.12 104 LEU A N 1
ATOM 815 C CA . LEU A 1 104 ? 8.231 -10.873 2.798 1.00 82.12 104 LEU A CA 1
ATOM 816 C C . LEU A 1 104 ? 9.403 -10.668 3.765 1.00 82.12 104 LEU A C 1
ATOM 818 O O . LEU A 1 104 ? 9.256 -10.987 4.939 1.00 82.12 104 LEU A O 1
ATOM 822 N N . GLU A 1 105 ? 10.514 -10.078 3.307 1.00 83.75 105 GLU A N 1
ATOM 823 C CA . GLU A 1 105 ? 11.671 -9.730 4.150 1.00 83.75 105 GLU A CA 1
ATOM 824 C C . GLU A 1 105 ? 11.264 -8.827 5.326 1.00 83.75 105 GLU A C 1
ATOM 826 O O . GLU A 1 105 ? 11.589 -9.121 6.474 1.00 83.75 105 GLU A O 1
ATOM 831 N N . LEU A 1 106 ? 10.497 -7.760 5.064 1.00 79.44 106 LEU A N 1
ATOM 832 C CA . LEU A 1 106 ? 10.024 -6.842 6.107 1.00 79.44 106 LEU A CA 1
ATOM 833 C C . LEU A 1 106 ? 9.105 -7.529 7.124 1.00 79.44 106 LEU A C 1
ATOM 835 O O . LEU A 1 106 ? 9.114 -7.169 8.298 1.00 79.44 106 LEU A O 1
ATOM 839 N N . LEU A 1 107 ? 8.344 -8.533 6.690 1.00 75.94 107 LEU A N 1
ATOM 840 C CA . LEU A 1 107 ? 7.436 -9.281 7.554 1.00 75.94 107 LEU A CA 1
ATOM 841 C C . LEU A 1 107 ? 8.127 -10.394 8.345 1.00 75.94 107 LEU A C 1
ATOM 843 O O . LEU A 1 107 ? 7.681 -10.711 9.441 1.00 75.94 107 LEU A O 1
ATOM 847 N N . THR A 1 108 ? 9.230 -10.956 7.842 1.00 67.75 108 THR A N 1
ATOM 848 C CA . THR A 1 108 ? 10.023 -11.960 8.581 1.00 67.75 108 THR A CA 1
ATOM 849 C C . THR A 1 108 ? 10.927 -11.344 9.653 1.00 67.75 108 THR A C 1
ATOM 851 O O . THR A 1 108 ? 11.382 -12.056 10.541 1.00 67.75 108 THR A O 1
ATOM 854 N N . ILE A 1 109 ? 11.192 -10.035 9.592 1.00 55.47 109 ILE A N 1
ATOM 855 C CA . ILE A 1 109 ? 11.969 -9.299 10.607 1.00 55.47 109 ILE A CA 1
ATOM 856 C C . ILE A 1 109 ? 11.088 -8.882 11.814 1.00 55.47 109 ILE A C 1
ATOM 858 O O . ILE A 1 109 ? 11.614 -8.512 12.863 1.00 55.47 109 ILE A O 1
ATOM 862 N N . GLY A 1 110 ? 9.754 -8.981 11.710 1.00 46.66 110 GLY A N 1
ATOM 863 C CA . GLY A 1 110 ? 8.808 -8.785 12.821 1.00 46.66 110 GLY A CA 1
ATOM 864 C C . GLY A 1 110 ? 8.538 -10.072 13.625 1.00 46.66 110 GLY A C 1
ATOM 865 O O . GLY A 1 110 ? 8.769 -11.164 13.110 1.00 46.66 110 GLY A O 1
ATOM 866 N N . PRO A 1 111 ? 8.048 -9.983 14.882 1.00 36.16 111 PRO A N 1
ATOM 867 C CA . PRO A 1 111 ? 7.957 -11.132 15.793 1.00 36.16 111 PRO A CA 1
ATOM 868 C C . PRO A 1 111 ? 6.996 -12.256 15.375 1.00 36.16 111 PRO A C 1
ATOM 870 O O . PRO A 1 111 ? 7.057 -13.318 15.983 1.00 36.16 111 PRO A O 1
ATOM 873 N N . GLU A 1 112 ? 6.169 -12.096 14.343 1.00 44.19 112 GLU A N 1
ATOM 874 C CA . GLU A 1 112 ? 5.356 -13.181 13.787 1.00 44.19 112 GLU A CA 1
ATOM 875 C C . GLU A 1 112 ? 5.239 -13.008 12.272 1.00 44.19 112 GLU A C 1
ATOM 877 O O . GLU A 1 112 ? 4.928 -11.921 11.791 1.00 44.19 112 GLU A O 1
ATOM 882 N N . SER A 1 113 ? 5.502 -14.077 11.517 1.00 39.31 113 SER A N 1
ATOM 883 C CA . SER A 1 113 ? 5.266 -14.125 10.072 1.00 39.31 113 SER A CA 1
ATOM 884 C C . SER A 1 113 ? 3.753 -14.154 9.830 1.00 39.31 113 SER A C 1
ATOM 886 O O . SER A 1 113 ? 3.127 -15.150 10.191 1.00 39.31 113 SER A O 1
ATOM 888 N N . PRO A 1 114 ? 3.125 -13.115 9.254 1.00 42.16 114 PRO A N 1
ATOM 889 C CA . PRO A 1 114 ? 1.708 -13.184 8.954 1.00 42.16 114 PRO A CA 1
ATOM 890 C C . PRO A 1 114 ? 1.493 -14.009 7.683 1.00 42.16 114 PRO A C 1
ATOM 892 O O . PRO A 1 114 ? 2.151 -13.796 6.665 1.00 42.16 114 PRO A O 1
ATOM 895 N N . ASP A 1 115 ? 0.524 -14.921 7.739 1.00 33.19 115 ASP A N 1
ATOM 896 C CA . ASP A 1 115 ? 0.130 -15.807 6.636 1.00 33.19 115 ASP A CA 1
ATOM 897 C C . ASP A 1 115 ? -0.421 -15.070 5.399 1.00 33.19 115 ASP A C 1
ATOM 899 O O . ASP A 1 115 ? -0.657 -15.695 4.365 1.00 33.19 115 ASP A O 1
ATOM 903 N N . PHE A 1 116 ? -0.647 -13.753 5.467 1.00 34.00 116 PHE A N 1
ATOM 904 C CA . PHE A 1 116 ? -1.263 -12.992 4.382 1.00 34.00 116 PHE A CA 1
ATOM 905 C C . PHE A 1 116 ? -0.729 -11.572 4.317 1.00 34.00 116 PHE A C 1
ATOM 907 O O . PHE A 1 116 ? -0.628 -10.880 5.328 1.00 34.00 116 PHE A O 1
ATOM 914 N N . VAL A 1 117 ? -0.433 -11.134 3.096 1.00 36.50 117 VAL A N 1
ATOM 915 C CA . VAL A 1 117 ? 0.026 -9.782 2.811 1.00 36.50 117 VAL A CA 1
ATOM 916 C C . VAL A 1 117 ? -0.891 -9.122 1.789 1.00 36.50 117 VAL A C 1
ATOM 918 O O . VAL A 1 117 ? -1.462 -9.813 0.946 1.00 36.50 117 VAL A O 1
ATOM 921 N N . HIS A 1 118 ? -1.062 -7.803 1.883 1.00 42.94 118 HIS A N 1
ATOM 922 C CA . HIS A 1 118 ? -2.051 -7.047 1.117 1.00 42.94 118 HIS A CA 1
ATOM 923 C C . HIS A 1 118 ? -1.368 -6.032 0.179 1.00 42.94 118 HIS A C 1
ATOM 925 O O . HIS A 1 118 ? -0.456 -5.334 0.617 1.00 42.94 118 HIS A O 1
ATOM 931 N N . LEU A 1 119 ? -1.745 -5.998 -1.109 1.00 42.28 119 LEU A N 1
ATOM 932 C CA . LEU A 1 119 ? -1.101 -5.189 -2.171 1.00 42.28 119 LEU A CA 1
ATOM 933 C C . LEU A 1 119 ? -2.068 -4.177 -2.796 1.00 42.28 119 LEU A C 1
ATOM 935 O O . LEU A 1 119 ? -3.282 -4.359 -2.719 1.00 42.28 119 LEU A O 1
ATOM 939 N N . VAL A 1 120 ? -1.489 -3.185 -3.477 1.00 41.25 120 VAL A N 1
ATOM 940 C CA . VAL A 1 120 ? -2.116 -2.209 -4.383 1.00 41.25 120 VAL A CA 1
ATOM 941 C C . VAL A 1 120 ? -1.324 -2.210 -5.689 1.00 41.25 120 VAL A C 1
ATOM 943 O O . VAL A 1 120 ? -0.075 -2.284 -5.607 1.00 41.25 120 VAL A O 1
#

Radius of gyration: 14.24 Å; Cα contacts (8 Å, |Δi|>4): 135; chains: 1; bounding box: 36×36×37 Å

Foldseek 3Di:
DDDQAFAAADAPDLVLLLVQLQCLQVLPPDRDHPDPPTDVPSVDRAQEEEDEPVDDPVSVVSNCVSCVVPPRYHYHYQDPVDDADPDDPRRCVVSVVVCVVVVQVVQVVDPDNDSYHYYD

Sequence (120 aa):
MKPEIEVIQHFAEPSMATNQIPAILRKDAKIESDTFMGTGDYTRPPIAILVGSWYNDEMIKDFQSSTSDFPSLLWLRVDKAISSPPLGPQYSIVVGRRIKAKLLELLTIGPESPDFVHLV

pLDDT: mean 78.09, std 14.19, range [33.19, 91.62]

Mean predicted aligned error: 7.49 Å

Solvent-accessible surface area (backbone atoms only — not comparable to full-atom values): 7342 Å² total; per-residue (Å²): 134,80,71,82,53,47,42,35,51,42,70,86,48,71,75,52,41,47,56,46,53,43,38,46,65,70,50,53,95,77,76,86,72,90,48,89,50,49,71,66,61,51,91,55,64,68,57,36,47,45,40,62,78,85,64,54,74,66,62,51,50,50,39,51,62,56,35,64,93,48,83,81,56,40,80,46,64,60,64,82,87,55,88,72,62,69,90,51,74,68,23,54,53,54,52,50,49,52,52,51,53,54,52,52,52,63,37,64,76,43,100,61,73,69,92,66,48,32,41,79

Organism: Trichoderma asperellum (strain ATCC 204424 / CBS 433.97 / NBRC 101777) (NCBI:txid1042311)

Secondary structure (DSSP, 8-state):
---SSEE----SSHHHHHHHHHHHHHT-S----S-S-S----SS--SEEEE-TTS-HHHHHHHHHHTTT-TT-EEEE--TTS--PSSSHHHHHHHHHHHHHHHHHHHHSSSS--S--EE-